Protein AF-A0A4P5WE82-F1 (afdb_monomer)

Mean predicted aligned error: 12.7 Å

Solvent-accessible surface area (backbone atoms only — not comparable to full-atom values): 8894 Å² total; per-residue (Å²): 99,70,19,28,35,34,32,37,33,29,82,85,40,81,52,42,32,32,62,48,63,39,80,58,62,63,69,61,56,39,58,70,56,56,80,60,97,56,99,48,63,59,43,78,80,45,74,45,83,38,59,49,21,71,59,24,45,54,44,18,51,50,53,41,46,75,69,68,30,59,74,54,98,55,32,29,59,44,55,70,67,60,53,51,53,30,42,53,52,19,45,53,52,49,53,51,56,70,69,43,70,96,60,58,52,50,77,56,97,62,32,42,32,31,72,88,78,68,49,73,44,69,80,60,60,92,91,55,54,73,57,98,93,42,74,76,56,83,84,82,86,68,56,74,80,55,52,75,68,58,132

Radius of gyration: 24.42 Å; Cα contacts (8 Å, |Δi|>4): 220; chains: 1; bounding box: 48×34×68 Å

Foldseek 3Di:
DKWKWFWKDWPVQQQKIFTDIDRDDPVVVQVVVQVDDDPTGIDTPDMDIAPCNPQLRVQLVVVQVVVVQDDDDRMGRHHPVSSVVSSVVSRVVVVVVVVPPPPCWDDDQQWTARVPPRDIDGNDDPPFDDDPHDGPDDDDDDDPVRVVVDD

Secondary structure (DSSP, 8-state):
--EEEEEEEETTEEEEEEEEEESS-HHHHHHHHTTSS-SS-EEEEEEEEES-HHHHHHHHHHHHHHTT-EEETTEEES-HHHHHHHHHHHHHHHHHHHHS-S-SEEEETTEEEETTT--EEESS-TT--EETTEE-SPPPP--HHHHTT--

Sequence (151 aa):
MRGWVYIITTKSMPNLVKVSFSTKNPKLRTAELNNAGNPYPYEVAYDVLVNEPRDVEQIAHGLLKNKGVHENKEWFNCSIDTAVDAIKKASACVENLSSRPASNFIVQDGVATHIETGLMWLRFSHGQPWENGNVIEDAKKFNWDEAMKVP

Structure (mmCIF, N/CA/C/O backbone):
data_AF-A0A4P5WE82-F1
#
_entry.id   AF-A0A4P5WE82-F1
#
loop_
_atom_site.group_PDB
_atom_site.id
_atom_site.type_symbol
_atom_site.label_atom_id
_atom_site.label_alt_id
_atom_site.label_comp_id
_atom_site.label_asym_id
_atom_site.label_entity_id
_atom_site.label_seq_id
_atom_site.pdbx_PDB_ins_code
_atom_site.Cartn_x
_atom_site.Cartn_y
_atom_site.Cartn_z
_atom_site.occupancy
_atom_site.B_iso_or_equiv
_atom_site.auth_seq_id
_atom_site.auth_comp_id
_atom_site.auth_asym_id
_atom_site.auth_atom_id
_atom_site.pdbx_PDB_model_num
ATOM 1 N N . MET A 1 1 ? 8.082 -11.218 -0.859 1.00 79.62 1 MET A N 1
ATOM 2 C CA . MET A 1 1 ? 8.104 -11.962 0.434 1.00 79.62 1 MET A CA 1
ATOM 3 C C . MET A 1 1 ? 6.760 -11.798 1.132 1.00 79.62 1 MET A C 1
ATOM 5 O O . MET A 1 1 ? 6.353 -10.665 1.334 1.00 79.62 1 MET A O 1
ATOM 9 N N . ARG A 1 2 ? 6.075 -12.878 1.550 1.00 87.88 2 ARG A N 1
ATOM 10 C CA . ARG A 1 2 ? 4.733 -12.754 2.159 1.00 87.88 2 ARG A CA 1
ATOM 11 C C . ARG A 1 2 ? 4.741 -12.011 3.494 1.00 87.88 2 ARG A C 1
ATOM 13 O O . ARG A 1 2 ? 5.572 -12.287 4.356 1.00 87.88 2 ARG A O 1
ATOM 20 N N . GLY A 1 3 ? 3.764 -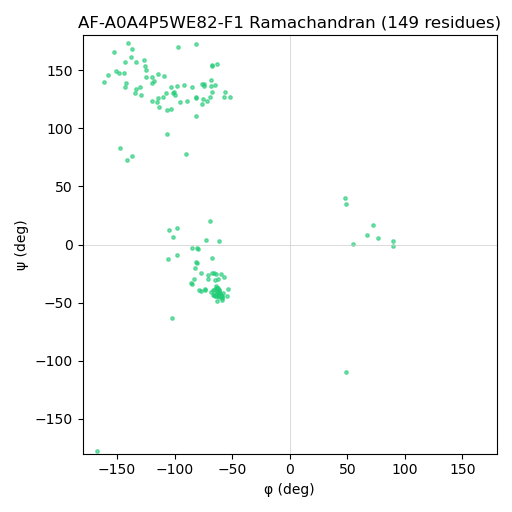11.132 3.679 1.00 93.94 3 GLY A N 1
ATOM 21 C CA . GLY A 1 3 ? 3.509 -10.461 4.947 1.00 93.94 3 GLY A CA 1
ATOM 22 C C . GLY A 1 3 ? 2.159 -9.758 4.963 1.00 93.94 3 GLY A C 1
ATOM 23 O O . GLY A 1 3 ? 1.377 -9.851 4.020 1.00 93.94 3 GLY A O 1
ATOM 24 N N . TRP A 1 4 ? 1.880 -9.080 6.064 1.00 95.62 4 TRP A N 1
ATOM 25 C CA . TRP A 1 4 ? 0.593 -8.473 6.353 1.00 95.62 4 TRP A CA 1
ATOM 26 C C . TRP A 1 4 ? 0.636 -6.974 6.121 1.00 95.62 4 TRP A C 1
ATOM 28 O O . TRP A 1 4 ? 1.561 -6.313 6.589 1.00 95.62 4 TRP A O 1
ATOM 38 N N . VAL A 1 5 ? -0.394 -6.440 5.478 1.00 96.00 5 VAL A N 1
ATOM 39 C CA . VAL A 1 5 ? -0.715 -5.010 5.500 1.00 96.00 5 VAL A CA 1
ATOM 40 C C . VAL A 1 5 ? -1.958 -4.847 6.358 1.00 96.00 5 VAL A C 1
ATOM 42 O O . VAL A 1 5 ? -2.925 -5.590 6.193 1.00 96.00 5 VAL A O 1
ATOM 45 N N . TYR A 1 6 ? -1.920 -3.923 7.310 1.00 95.88 6 TYR A N 1
ATOM 46 C CA . TYR A 1 6 ? -2.964 -3.792 8.315 1.00 95.88 6 TYR A CA 1
ATOM 47 C C . TYR A 1 6 ? -3.240 -2.338 8.682 1.00 95.88 6 TYR A C 1
ATOM 49 O O . TYR A 1 6 ? -2.405 -1.447 8.507 1.00 95.88 6 TYR A O 1
ATOM 57 N N . ILE A 1 7 ? -4.447 -2.125 9.197 1.00 95.94 7 ILE A N 1
ATOM 58 C CA . ILE A 1 7 ? -4.944 -0.848 9.685 1.00 95.94 7 ILE A CA 1
ATOM 59 C C . ILE A 1 7 ? -5.069 -0.936 11.198 1.00 95.94 7 ILE A C 1
ATOM 61 O O . ILE A 1 7 ? -5.739 -1.835 11.714 1.00 95.94 7 ILE A O 1
ATOM 65 N N . ILE A 1 8 ? -4.467 0.019 11.901 1.00 93.81 8 ILE A N 1
ATOM 66 C CA . ILE A 1 8 ? -4.700 0.215 13.332 1.00 93.81 8 ILE A CA 1
ATOM 67 C C . ILE A 1 8 ? -5.486 1.494 13.587 1.00 93.81 8 ILE A C 1
ATOM 69 O O . ILE A 1 8 ? -5.307 2.505 12.905 1.00 93.81 8 ILE A O 1
ATOM 73 N N . THR A 1 9 ? -6.337 1.438 14.602 1.00 92.62 9 THR A N 1
ATOM 74 C CA . THR A 1 9 ? -7.100 2.573 15.122 1.00 92.62 9 THR A CA 1
ATOM 75 C C . THR A 1 9 ? -7.078 2.549 16.649 1.00 92.62 9 THR A C 1
ATOM 77 O O . THR A 1 9 ? -6.635 1.578 17.264 1.00 92.62 9 THR A O 1
ATOM 80 N N . THR A 1 10 ? -7.508 3.633 17.281 1.00 90.25 10 THR A N 1
ATOM 81 C CA . THR A 1 10 ? -7.624 3.741 18.735 1.00 90.25 10 THR A CA 1
ATOM 82 C C . THR A 1 10 ? -8.842 4.577 19.092 1.00 90.25 10 THR A C 1
ATOM 84 O O . THR A 1 10 ? -9.174 5.538 18.398 1.00 90.25 10 THR A O 1
ATOM 87 N N . LYS A 1 11 ? -9.483 4.256 20.219 1.00 87.31 11 LYS A N 1
ATOM 88 C CA . LYS A 1 11 ? -10.647 5.003 20.720 1.00 87.31 11 LYS A CA 1
ATOM 89 C C . LYS A 1 11 ? -10.338 6.477 21.003 1.00 87.31 11 LYS A C 1
ATOM 91 O O . LYS A 1 11 ? -11.242 7.300 20.924 1.00 87.31 11 LYS A O 1
ATOM 96 N N . SER A 1 12 ? -9.077 6.820 21.278 1.00 84.75 12 SER A N 1
ATOM 97 C CA . SER A 1 12 ? -8.643 8.214 21.451 1.00 84.75 12 SER A CA 1
ATOM 98 C C . SER A 1 12 ? -8.742 9.049 20.169 1.00 84.75 12 SER A C 1
ATOM 100 O O . SER A 1 12 ? -8.790 10.271 20.250 1.00 84.75 12 SER A O 1
ATOM 102 N N . MET A 1 13 ? -8.705 8.415 18.989 1.00 86.25 13 MET A N 1
ATOM 103 C CA . MET A 1 13 ? -8.578 9.083 17.688 1.00 86.25 13 MET A CA 1
ATOM 104 C C . MET A 1 13 ? -9.458 8.383 16.631 1.00 86.25 13 MET A C 1
ATOM 106 O O . MET A 1 13 ? -8.944 7.691 15.753 1.00 86.25 13 MET A O 1
ATOM 110 N N . PRO A 1 14 ? -10.792 8.544 16.696 1.00 80.62 14 PRO A N 1
ATOM 111 C CA . PRO A 1 14 ? -11.741 7.732 15.924 1.00 80.62 14 PRO A CA 1
ATOM 112 C C . PRO A 1 14 ? -11.696 7.947 14.402 1.00 80.62 14 PRO A C 1
ATOM 114 O O . PRO A 1 14 ? -12.045 7.039 13.655 1.00 80.62 14 PRO A O 1
ATOM 117 N N . ASN A 1 15 ? -11.240 9.112 13.933 1.00 88.50 15 ASN A N 1
ATOM 118 C CA . ASN A 1 15 ? -11.120 9.423 12.500 1.00 88.50 15 ASN A CA 1
ATOM 119 C C . ASN A 1 15 ? -9.685 9.294 11.976 1.00 88.50 15 ASN A C 1
ATOM 121 O O . ASN A 1 15 ? -9.407 9.666 10.840 1.00 88.50 15 ASN A O 1
ATOM 125 N N . LEU A 1 16 ? -8.766 8.798 12.808 1.00 92.44 16 LEU A N 1
ATOM 126 C CA . LEU A 1 16 ? -7.363 8.671 12.458 1.00 92.44 16 LEU A CA 1
ATOM 127 C C . LEU A 1 16 ? -6.984 7.195 12.391 1.00 92.44 16 LEU A C 1
ATOM 129 O O . LEU A 1 16 ? -7.043 6.462 13.380 1.00 92.44 16 LEU A O 1
ATOM 133 N N . VAL A 1 17 ? -6.566 6.769 11.209 1.00 94.88 17 VAL A N 1
ATOM 134 C CA . VAL A 1 17 ? -6.134 5.399 10.950 1.00 94.88 17 VAL A CA 1
ATOM 135 C C . VAL A 1 17 ? -4.659 5.379 10.599 1.00 94.88 17 VAL A C 1
ATOM 137 O O . VAL A 1 17 ? -4.144 6.300 9.964 1.00 94.88 17 VAL A O 1
ATOM 140 N N . LYS A 1 18 ? -3.965 4.315 10.993 1.00 94.38 18 LYS A N 1
ATOM 141 C CA . LYS A 1 18 ? -2.589 4.074 10.567 1.00 94.38 18 LYS A CA 1
ATOM 142 C C . LYS A 1 18 ? -2.508 2.828 9.709 1.00 94.38 18 LYS A C 1
ATOM 144 O O . LYS A 1 18 ? -2.957 1.764 10.127 1.00 94.38 18 LYS A O 1
ATOM 149 N N . VAL A 1 19 ? -1.927 2.982 8.523 1.00 96.00 19 VAL A N 1
ATOM 150 C CA . VAL A 1 19 ? -1.700 1.898 7.561 1.00 96.00 19 VAL A CA 1
ATOM 151 C C . VAL A 1 19 ? -0.232 1.512 7.628 1.00 96.00 19 VAL A C 1
ATOM 153 O O . VAL A 1 19 ? 0.625 2.328 7.303 1.00 96.00 19 VAL A O 1
ATOM 156 N N . SER A 1 20 ? 0.054 0.278 8.028 1.00 94.25 20 SER A N 1
ATOM 157 C CA . SER A 1 20 ? 1.420 -0.237 8.152 1.00 94.25 20 SER A CA 1
ATOM 158 C C . SER A 1 20 ? 1.495 -1.683 7.680 1.00 94.25 20 SER A C 1
ATOM 160 O O . SER A 1 20 ? 0.477 -2.327 7.415 1.00 94.25 20 SER A O 1
ATOM 162 N N . PHE A 1 21 ? 2.713 -2.218 7.608 1.00 94.69 21 PHE A N 1
ATOM 163 C CA . PHE A 1 21 ? 2.938 -3.617 7.285 1.00 94.69 21 PHE A CA 1
ATOM 164 C C . PHE A 1 21 ? 3.810 -4.336 8.317 1.00 94.69 21 PHE A C 1
ATOM 166 O O . PHE A 1 21 ? 4.556 -3.729 9.088 1.00 94.69 21 PHE A O 1
ATOM 173 N N . SER A 1 22 ? 3.711 -5.664 8.352 1.00 93.00 22 SER A N 1
ATOM 174 C CA . SER A 1 22 ? 4.572 -6.515 9.169 1.00 93.00 22 SER A CA 1
ATOM 175 C C . SER A 1 22 ? 4.743 -7.891 8.542 1.00 93.00 22 SER A C 1
ATOM 177 O O . SER A 1 22 ? 3.845 -8.421 7.900 1.00 93.00 22 SER A O 1
ATOM 179 N N . THR A 1 23 ? 5.895 -8.512 8.768 1.00 91.88 23 THR A N 1
ATOM 180 C CA . THR A 1 23 ? 6.108 -9.936 8.470 1.00 91.88 23 THR A CA 1
ATOM 181 C C . THR A 1 23 ? 5.537 -10.848 9.559 1.00 91.88 23 THR A C 1
ATOM 183 O O . THR A 1 23 ? 5.356 -12.041 9.333 1.00 91.88 23 THR A O 1
ATOM 186 N N . LYS A 1 24 ? 5.233 -10.296 10.741 1.00 89.19 24 LYS A N 1
ATOM 187 C CA . LYS A 1 24 ? 4.609 -11.000 11.867 1.00 89.19 24 LYS A CA 1
ATOM 188 C C . LYS A 1 24 ? 3.098 -10.769 11.876 1.00 89.19 24 LYS A C 1
ATOM 190 O O . LYS A 1 24 ? 2.584 -9.908 11.168 1.00 89.19 24 LYS A O 1
ATOM 195 N N . ASN A 1 25 ? 2.390 -11.520 12.719 1.00 89.62 25 ASN A N 1
ATOM 196 C CA . ASN A 1 25 ? 0.954 -11.340 12.916 1.00 89.62 25 ASN A CA 1
ATOM 197 C C . ASN A 1 25 ? 0.638 -9.891 13.369 1.00 89.62 25 ASN A C 1
ATOM 199 O O . ASN A 1 25 ? 1.206 -9.447 14.377 1.00 89.62 25 ASN A O 1
ATOM 203 N N . PRO A 1 26 ? -0.279 -9.176 12.687 1.00 90.31 26 PRO A N 1
ATOM 204 C CA . PRO A 1 26 ? -0.660 -7.804 13.019 1.00 90.31 26 PRO A CA 1
ATOM 205 C C . PRO A 1 26 ? -1.099 -7.613 14.467 1.00 90.31 26 PRO A C 1
ATOM 207 O O . PRO A 1 26 ? -0.733 -6.621 15.085 1.00 90.31 26 PRO A O 1
ATOM 210 N N . LYS A 1 27 ? -1.826 -8.571 15.056 1.00 89.19 27 LYS A N 1
ATOM 211 C CA . LYS A 1 27 ? -2.312 -8.459 16.442 1.00 89.19 27 LYS A CA 1
ATOM 212 C C . LYS A 1 27 ? -1.166 -8.419 17.448 1.00 89.19 27 LYS A C 1
ATOM 214 O O . LYS A 1 27 ? -1.175 -7.593 18.356 1.00 89.19 27 LYS A O 1
ATOM 219 N N . LEU A 1 28 ? -0.159 -9.273 17.255 1.00 88.19 28 LEU A N 1
ATOM 220 C CA . LEU A 1 28 ? 1.041 -9.284 18.095 1.00 88.19 28 LEU A CA 1
ATOM 221 C C . LEU A 1 28 ? 1.840 -7.994 17.906 1.00 88.19 28 LEU A C 1
ATOM 223 O O . LEU A 1 28 ? 2.248 -7.373 18.883 1.00 88.19 28 LEU A O 1
ATOM 227 N N . ARG A 1 29 ? 1.998 -7.547 16.654 1.00 88.56 29 ARG A N 1
ATOM 228 C CA . ARG A 1 29 ? 2.721 -6.310 16.350 1.00 88.56 29 ARG A CA 1
ATOM 229 C C . ARG A 1 29 ? 2.038 -5.077 16.946 1.00 88.56 29 ARG A C 1
ATOM 231 O O . ARG A 1 29 ? 2.717 -4.204 17.469 1.00 88.56 29 ARG A O 1
ATOM 238 N N . THR A 1 30 ? 0.712 -5.015 16.906 1.00 87.31 30 THR A N 1
ATOM 239 C CA . THR A 1 30 ? -0.078 -3.947 17.532 1.00 87.31 30 THR A CA 1
ATOM 240 C C . THR A 1 30 ? 0.045 -3.977 19.055 1.00 87.31 30 THR A C 1
ATOM 242 O O . THR A 1 30 ? 0.199 -2.924 19.668 1.00 87.31 30 THR A O 1
ATOM 245 N N . ALA A 1 31 ? 0.072 -5.163 19.672 1.00 85.75 31 ALA A N 1
ATOM 246 C CA . ALA A 1 31 ? 0.297 -5.292 21.111 1.00 85.75 31 ALA A CA 1
ATOM 247 C C . ALA A 1 31 ? 1.686 -4.779 21.541 1.00 85.75 31 ALA A C 1
ATOM 249 O O . ALA A 1 31 ? 1.790 -4.109 22.564 1.00 85.75 31 ALA A O 1
ATOM 250 N N . GLU A 1 32 ? 2.735 -5.004 20.739 1.00 86.00 32 GLU A N 1
ATOM 251 C CA . GLU A 1 32 ? 4.075 -4.436 20.979 1.00 86.00 32 GLU A CA 1
ATOM 252 C C . GLU A 1 32 ? 4.079 -2.891 20.944 1.00 86.00 32 GLU A C 1
ATOM 254 O O . GLU A 1 32 ? 4.888 -2.254 21.619 1.00 86.00 32 GLU A O 1
ATOM 259 N N . LEU A 1 33 ? 3.176 -2.276 20.169 1.00 79.81 33 LEU A N 1
ATOM 260 C CA . LEU A 1 33 ? 3.060 -0.818 20.028 1.00 79.81 33 LEU A CA 1
ATOM 261 C C . LEU A 1 33 ? 2.275 -0.155 21.173 1.00 79.81 33 LEU A C 1
ATOM 263 O O . LEU A 1 33 ? 2.375 1.059 21.354 1.00 79.81 33 LEU A O 1
ATOM 267 N N . ASN A 1 34 ? 1.539 -0.933 21.972 1.00 74.50 34 ASN A N 1
ATOM 268 C CA . ASN A 1 34 ? 0.701 -0.431 23.069 1.00 74.50 34 ASN A CA 1
ATOM 269 C C . ASN A 1 34 ? 1.485 0.070 24.298 1.00 74.50 34 ASN A C 1
ATOM 271 O O . ASN A 1 34 ? 0.876 0.504 25.269 1.00 74.50 34 ASN A O 1
ATOM 275 N N . ASN A 1 35 ? 2.820 0.096 24.246 1.00 60.59 35 ASN A N 1
ATOM 276 C CA . ASN A 1 35 ? 3.670 0.713 25.274 1.00 60.59 35 ASN A CA 1
ATOM 277 C C . ASN A 1 35 ? 3.803 2.246 25.147 1.00 60.59 35 ASN A C 1
ATOM 279 O O . ASN A 1 35 ? 4.472 2.875 25.966 1.00 60.59 35 ASN A O 1
ATOM 283 N N . ALA A 1 36 ? 3.209 2.865 24.124 1.00 60.81 36 ALA A N 1
ATOM 284 C CA . ALA A 1 36 ? 3.422 4.271 23.796 1.00 60.81 36 ALA A CA 1
ATOM 285 C C . ALA A 1 36 ? 2.214 5.153 24.153 1.00 60.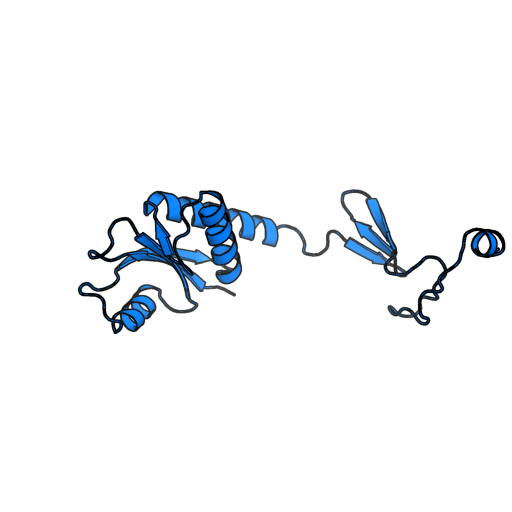81 36 ALA A C 1
ATOM 287 O O . ALA A 1 36 ? 1.306 5.291 23.341 1.00 60.81 36 ALA A O 1
ATOM 288 N N . GLY A 1 37 ? 2.237 5.776 25.339 1.00 64.62 37 GLY A N 1
ATOM 289 C CA . GLY A 1 37 ? 1.653 7.098 25.657 1.00 64.62 37 GLY A CA 1
ATOM 290 C C . GLY A 1 37 ? 0.169 7.395 25.371 1.00 64.62 37 GLY A C 1
ATOM 291 O O . GLY A 1 37 ? -0.267 8.513 25.629 1.00 64.62 37 GLY A O 1
ATOM 292 N N . ASN A 1 38 ? -0.607 6.453 24.839 1.00 74.38 38 ASN A N 1
ATOM 293 C CA . ASN A 1 38 ? -1.997 6.634 24.436 1.00 74.38 38 ASN A CA 1
ATOM 294 C C . ASN A 1 38 ? -2.941 6.053 25.511 1.00 74.38 38 ASN A C 1
ATOM 296 O O . ASN A 1 38 ? -2.730 4.911 25.920 1.00 74.38 38 ASN A O 1
ATOM 300 N N . PRO A 1 39 ? -3.983 6.785 25.960 1.00 81.00 39 PRO A N 1
ATOM 301 C CA . PRO A 1 39 ? -4.922 6.304 26.980 1.00 81.00 39 PRO A CA 1
ATOM 302 C C . PRO A 1 39 ? -5.635 4.988 26.643 1.00 81.00 39 PRO A C 1
ATOM 304 O O . PRO A 1 39 ? -6.026 4.254 27.549 1.00 81.00 39 PRO A O 1
ATOM 307 N N . TYR A 1 40 ? -5.819 4.696 25.353 1.00 84.56 40 TYR A N 1
ATOM 308 C CA . TYR A 1 40 ? -6.475 3.483 24.874 1.00 84.56 40 TYR A CA 1
ATOM 309 C C . TYR A 1 40 ? -5.531 2.656 23.995 1.00 84.56 40 TYR A C 1
ATOM 311 O O . TYR A 1 40 ? -4.766 3.229 23.211 1.00 84.56 40 TYR A O 1
ATOM 319 N N . PRO A 1 41 ? -5.607 1.314 24.063 1.00 87.31 41 PRO A N 1
ATOM 320 C CA . PRO A 1 41 ? -4.810 0.455 23.200 1.00 87.31 41 PRO A CA 1
ATOM 321 C C . PRO A 1 41 ? -5.183 0.656 21.727 1.00 87.31 41 PRO A C 1
ATOM 323 O O . PRO A 1 41 ? -6.295 1.070 21.383 1.00 87.31 41 PRO A O 1
ATOM 326 N N . TYR A 1 42 ? -4.234 0.355 20.850 1.00 90.69 42 TYR A N 1
ATOM 327 C CA . TYR A 1 42 ? -4.475 0.199 19.428 1.00 90.69 42 TYR A CA 1
ATOM 328 C C . TYR A 1 42 ? -5.187 -1.126 19.158 1.00 90.69 42 TYR A C 1
ATOM 330 O O . TYR A 1 42 ? -4.830 -2.171 19.710 1.00 90.69 42 TYR A O 1
ATOM 338 N N . GLU A 1 43 ? -6.163 -1.073 18.263 1.00 91.50 43 GLU A N 1
ATOM 339 C CA . GLU A 1 43 ? -6.924 -2.216 17.776 1.00 91.50 43 GLU A CA 1
ATOM 340 C C . GLU A 1 43 ? -6.686 -2.369 16.270 1.00 91.50 43 GLU A C 1
ATOM 342 O O . GLU A 1 43 ? -6.590 -1.382 15.536 1.00 91.50 43 GLU A O 1
ATOM 347 N N . VAL A 1 44 ? -6.560 -3.615 15.804 1.00 94.00 44 VAL A N 1
ATOM 348 C CA . VAL A 1 44 ? -6.446 -3.918 14.370 1.00 94.00 44 VAL A CA 1
ATOM 349 C C . VAL A 1 44 ? -7.851 -3.903 13.779 1.00 94.00 44 VAL A C 1
ATOM 351 O O . VAL A 1 44 ? -8.654 -4.780 14.088 1.00 94.00 44 VAL A O 1
ATOM 354 N N . ALA A 1 45 ? -8.138 -2.908 12.944 1.00 94.44 45 ALA A N 1
ATOM 355 C CA . ALA A 1 45 ? -9.434 -2.759 12.284 1.00 94.44 45 ALA A CA 1
ATOM 356 C C . ALA A 1 45 ? -9.546 -3.609 11.009 1.00 94.44 45 ALA A C 1
ATOM 358 O O . ALA A 1 45 ? -10.637 -4.024 10.629 1.00 94.44 45 ALA A O 1
ATOM 359 N N . TYR A 1 46 ? -8.418 -3.852 10.340 1.0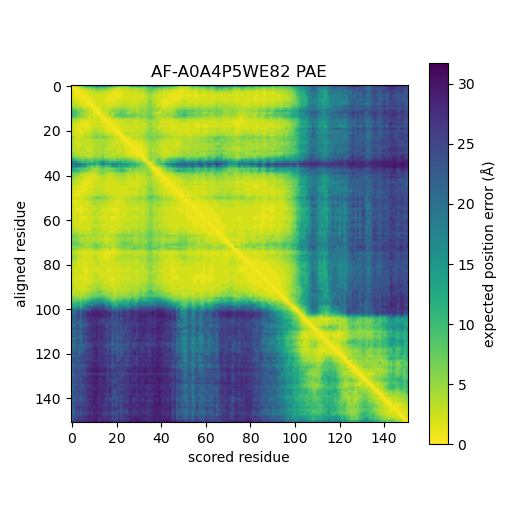0 95.50 46 TYR A N 1
ATOM 360 C CA . TYR A 1 46 ? -8.345 -4.625 9.105 1.00 95.50 46 TYR A CA 1
ATOM 361 C C . TYR A 1 46 ? -6.935 -5.172 8.909 1.00 95.50 46 TYR A C 1
ATOM 363 O O . TYR A 1 46 ? -5.961 -4.486 9.222 1.00 95.50 46 TYR A O 1
ATOM 371 N N . ASP A 1 47 ? -6.817 -6.362 8.336 1.00 95.38 47 ASP A N 1
ATOM 372 C CA . ASP A 1 47 ? -5.555 -6.955 7.925 1.00 95.38 47 ASP A CA 1
ATOM 373 C C . ASP A 1 47 ? -5.721 -7.850 6.693 1.00 95.38 47 ASP A C 1
ATOM 375 O O . ASP A 1 47 ? -6.754 -8.481 6.482 1.00 95.38 47 ASP A O 1
ATOM 379 N N . VAL A 1 48 ? -4.686 -7.890 5.854 1.00 95.25 48 VAL A N 1
ATOM 380 C CA . VAL A 1 48 ? -4.640 -8.732 4.656 1.00 95.25 48 VAL A CA 1
ATOM 381 C C . VAL A 1 48 ? -3.236 -9.289 4.443 1.00 95.25 48 VAL A C 1
ATOM 383 O O . VAL A 1 48 ? -2.241 -8.582 4.621 1.00 95.25 48 VAL A O 1
ATOM 386 N N . LEU A 1 49 ? -3.156 -10.565 4.060 1.00 94.81 49 LEU A N 1
ATOM 387 C CA . LEU A 1 49 ? -1.911 -11.250 3.717 1.00 94.81 49 LEU A CA 1
ATOM 388 C C . LEU A 1 49 ? -1.609 -11.069 2.223 1.00 94.81 49 LEU A C 1
ATOM 390 O O . LEU A 1 49 ? -2.417 -11.452 1.383 1.00 94.81 49 LEU A O 1
ATOM 394 N N . VAL A 1 50 ? -0.436 -10.525 1.895 1.00 92.69 50 VAL A N 1
ATOM 395 C CA . VAL A 1 50 ? -0.015 -10.200 0.520 1.00 92.69 50 VAL A CA 1
ATOM 396 C C . VAL A 1 50 ? 1.415 -10.673 0.242 1.00 92.69 50 VAL A C 1
ATOM 398 O O . VAL A 1 50 ? 2.210 -10.862 1.165 1.00 92.69 50 VAL A O 1
ATOM 401 N N . ASN A 1 51 ? 1.758 -10.881 -1.035 1.00 86.69 51 ASN A N 1
ATOM 402 C CA . ASN A 1 51 ? 3.075 -11.392 -1.441 1.00 86.69 51 ASN A CA 1
ATOM 403 C C . ASN A 1 51 ? 4.197 -10.339 -1.401 1.00 86.69 51 ASN A C 1
ATOM 405 O O . ASN A 1 51 ? 5.341 -10.743 -1.228 1.00 86.69 51 ASN A O 1
ATOM 409 N N . GLU A 1 52 ? 3.886 -9.040 -1.501 1.00 89.50 52 GLU A N 1
ATOM 410 C CA . GLU A 1 52 ? 4.849 -7.925 -1.398 1.00 89.50 52 GLU A CA 1
ATOM 411 C C . GLU A 1 52 ? 4.277 -6.783 -0.530 1.00 89.50 52 GLU A C 1
ATOM 413 O O . GLU A 1 52 ? 3.811 -5.759 -1.034 1.00 89.50 52 GLU A O 1
ATOM 418 N N . PRO A 1 53 ? 4.260 -6.945 0.806 1.00 92.88 53 PRO A N 1
ATOM 419 C CA . PRO A 1 53 ? 3.554 -6.041 1.716 1.00 92.88 53 PRO A CA 1
ATOM 420 C C . PRO A 1 53 ? 4.121 -4.622 1.727 1.00 92.88 53 PRO A C 1
ATOM 422 O O . PRO A 1 53 ? 3.372 -3.668 1.914 1.00 92.88 53 PRO A O 1
ATOM 425 N N . ARG A 1 54 ? 5.428 -4.478 1.488 1.00 92.44 54 ARG A N 1
ATOM 426 C CA . ARG A 1 54 ? 6.100 -3.179 1.421 1.00 92.44 54 ARG A CA 1
ATOM 427 C C . ARG A 1 54 ? 5.638 -2.351 0.218 1.00 92.44 54 ARG A C 1
ATOM 429 O O . ARG A 1 54 ? 5.495 -1.138 0.336 1.00 92.44 54 ARG A O 1
ATOM 436 N N . ASP A 1 55 ? 5.420 -2.991 -0.925 1.00 92.25 55 ASP A N 1
ATOM 437 C CA . ASP A 1 55 ? 4.994 -2.297 -2.143 1.00 92.25 55 ASP A CA 1
ATOM 438 C C . ASP A 1 55 ? 3.506 -1.956 -2.072 1.00 92.25 55 ASP A C 1
ATOM 440 O O . ASP A 1 55 ? 3.100 -0.842 -2.407 1.00 92.25 55 ASP A O 1
ATOM 444 N N . VAL A 1 56 ? 2.697 -2.882 -1.543 1.00 94.69 56 VAL A N 1
ATOM 445 C CA . VAL A 1 56 ? 1.272 -2.640 -1.279 1.00 94.69 56 VAL A CA 1
ATOM 446 C C . VAL A 1 56 ? 1.089 -1.466 -0.312 1.00 94.69 56 VAL A C 1
ATOM 448 O O . VAL A 1 56 ? 0.253 -0.599 -0.560 1.00 94.69 56 VAL A O 1
ATOM 451 N N . GLU A 1 57 ? 1.877 -1.399 0.763 1.00 95.44 57 GLU A N 1
ATOM 452 C CA . GLU A 1 57 ? 1.824 -0.303 1.734 1.00 95.44 57 GLU A CA 1
ATOM 453 C C . GLU A 1 57 ? 2.189 1.050 1.107 1.00 95.44 57 GLU A C 1
ATOM 455 O O . GLU A 1 57 ? 1.410 2.000 1.223 1.00 95.44 57 GLU A O 1
ATOM 460 N N . GLN A 1 58 ? 3.290 1.125 0.355 1.00 94.38 58 GLN A N 1
ATOM 461 C CA . GLN A 1 58 ? 3.711 2.365 -0.302 1.00 94.38 58 GLN A CA 1
ATOM 462 C C . GLN A 1 58 ? 2.680 2.873 -1.315 1.00 94.38 58 GLN A C 1
ATOM 464 O O . GLN A 1 58 ? 2.383 4.071 -1.357 1.00 94.38 58 GLN A O 1
ATOM 469 N N . ILE A 1 59 ? 2.097 1.976 -2.116 1.00 94.38 59 ILE A N 1
ATOM 470 C CA . ILE A 1 59 ? 1.050 2.345 -3.074 1.00 94.38 59 ILE A CA 1
ATOM 471 C C . ILE A 1 59 ? -0.205 2.807 -2.328 1.00 94.38 59 ILE A C 1
ATOM 473 O O . ILE A 1 59 ? -0.779 3.835 -2.688 1.00 94.38 59 ILE A O 1
ATOM 477 N N . ALA A 1 60 ? -0.616 2.107 -1.266 1.00 96.12 60 ALA A N 1
ATOM 478 C CA . ALA A 1 60 ? -1.758 2.512 -0.451 1.00 96.12 60 ALA A CA 1
ATOM 479 C C . ALA A 1 60 ? -1.542 3.899 0.180 1.00 96.12 60 ALA A C 1
ATOM 481 O O . ALA A 1 60 ? -2.439 4.742 0.127 1.00 96.12 60 ALA A O 1
ATOM 482 N N . HIS A 1 61 ? -0.345 4.184 0.703 1.00 95.75 61 HIS A N 1
ATOM 483 C CA . HIS A 1 61 ? 0.018 5.513 1.203 1.00 95.75 61 HIS A CA 1
ATOM 484 C C . HIS A 1 61 ? -0.051 6.571 0.107 1.00 95.75 61 HIS A C 1
ATOM 486 O O . HIS A 1 61 ? -0.575 7.653 0.352 1.00 95.75 61 HIS A O 1
ATOM 492 N N . GLY A 1 62 ? 0.449 6.274 -1.095 1.00 94.69 62 GLY A N 1
ATOM 493 C CA . GLY A 1 62 ? 0.347 7.165 -2.251 1.00 94.69 62 GLY A CA 1
ATOM 494 C C . GLY A 1 62 ? -1.107 7.479 -2.608 1.00 94.69 62 GLY A C 1
ATOM 495 O O . GLY A 1 62 ? -1.469 8.642 -2.759 1.00 94.69 62 GLY A O 1
ATOM 496 N N . LEU A 1 63 ? -1.973 6.462 -2.653 1.00 95.00 63 LEU A N 1
ATOM 497 C CA . LEU A 1 63 ? -3.406 6.628 -2.915 1.00 95.00 63 LEU A CA 1
ATOM 498 C C . LEU A 1 63 ? -4.096 7.497 -1.854 1.00 95.00 63 LEU A C 1
ATOM 500 O O . LEU A 1 63 ? -4.935 8.329 -2.196 1.00 95.00 63 LEU A O 1
ATOM 504 N N . LEU A 1 64 ? -3.748 7.326 -0.577 1.00 94.50 64 LEU A N 1
ATOM 505 C CA . LEU A 1 64 ? -4.309 8.120 0.519 1.00 94.50 64 LEU A CA 1
ATOM 506 C C . LEU A 1 64 ? -3.754 9.553 0.543 1.00 94.50 64 LEU A C 1
ATOM 508 O O . LEU A 1 64 ? -4.512 10.498 0.752 1.00 94.50 64 LEU A O 1
ATOM 512 N N . LYS A 1 65 ? -2.466 9.746 0.242 1.00 94.56 65 LYS A N 1
ATOM 513 C CA . LYS A 1 65 ? -1.862 11.077 0.057 1.00 94.56 65 LYS A CA 1
ATOM 514 C C . LYS A 1 65 ? -2.519 11.836 -1.092 1.00 94.56 65 LYS A C 1
ATOM 516 O O . LYS A 1 65 ? -2.865 12.999 -0.924 1.00 94.56 65 LYS A O 1
ATOM 521 N N . ASN A 1 66 ? -2.782 11.163 -2.211 1.00 93.75 66 ASN A N 1
ATOM 522 C CA . ASN A 1 66 ? -3.468 11.755 -3.363 1.00 93.75 66 ASN A CA 1
ATOM 523 C C . ASN A 1 66 ? -4.915 12.163 -3.048 1.00 93.75 66 ASN A C 1
ATOM 525 O O . ASN A 1 66 ? -5.446 13.073 -3.676 1.00 93.75 66 ASN A O 1
ATOM 529 N N . LYS A 1 67 ? -5.550 11.517 -2.064 1.00 93.00 67 LYS A N 1
ATOM 530 C CA . LYS A 1 67 ? -6.863 11.918 -1.538 1.00 93.00 67 LYS A CA 1
ATOM 531 C C . LYS A 1 67 ? -6.797 13.091 -0.549 1.00 93.00 67 LYS A C 1
ATOM 533 O O . LYS A 1 67 ? -7.844 13.531 -0.092 1.00 93.00 67 LYS A O 1
ATOM 538 N N . GLY A 1 68 ? -5.605 13.574 -0.195 1.00 92.12 68 GLY A N 1
ATOM 539 C CA . GLY A 1 68 ? -5.424 14.688 0.738 1.00 92.12 68 GLY A CA 1
ATOM 540 C C . GLY A 1 68 ? -5.721 14.347 2.201 1.00 92.12 68 GLY A C 1
ATOM 541 O O . GLY A 1 68 ? -5.904 15.254 2.999 1.00 92.12 68 GLY A O 1
ATOM 542 N N . VAL A 1 69 ? -5.770 13.060 2.564 1.00 93.94 69 VAL A N 1
ATOM 543 C CA . VAL A 1 69 ? -6.075 12.606 3.938 1.00 93.94 69 VAL A CA 1
ATOM 544 C C . VAL A 1 69 ? -4.819 12.273 4.746 1.00 93.94 69 VAL A C 1
ATOM 546 O O . VAL A 1 69 ? -4.896 11.579 5.753 1.00 93.94 69 VAL A O 1
ATOM 549 N N . HIS A 1 70 ? -3.638 12.680 4.282 1.00 93.94 70 HIS A N 1
ATOM 550 C CA . HIS A 1 70 ? -2.376 12.421 4.975 1.00 93.94 70 HIS A CA 1
ATOM 551 C C . HIS A 1 70 ? -2.160 13.443 6.088 1.00 93.94 70 HIS A C 1
ATOM 553 O O . HIS A 1 70 ? -2.183 14.640 5.831 1.00 93.94 70 HIS A O 1
ATOM 559 N N . GLU A 1 71 ? -1.925 12.957 7.305 1.00 89.19 71 GLU A N 1
ATOM 560 C CA . GLU A 1 71 ? -1.662 13.814 8.465 1.00 89.19 71 GLU A CA 1
ATOM 561 C C . GLU A 1 71 ? -0.167 13.837 8.780 1.00 89.19 71 GLU A C 1
ATOM 563 O O . GLU A 1 71 ? 0.497 14.869 8.700 1.00 89.19 71 GLU A O 1
ATOM 568 N N . ASN A 1 72 ? 0.397 12.679 9.140 1.00 86.50 72 ASN A N 1
ATOM 569 C CA . ASN A 1 72 ? 1.809 12.573 9.489 1.00 86.50 72 ASN A CA 1
ATOM 570 C C . ASN A 1 72 ? 2.307 11.128 9.416 1.00 86.50 72 ASN A C 1
ATOM 572 O O . ASN A 1 72 ? 1.643 10.212 9.896 1.00 86.50 72 ASN A O 1
ATOM 576 N N . LYS A 1 73 ? 3.524 10.915 8.903 1.00 87.94 73 LYS A N 1
ATOM 577 C CA . LYS A 1 73 ? 4.135 9.583 8.732 1.00 87.94 73 LYS A CA 1
ATOM 578 C C . LYS A 1 73 ? 3.165 8.612 8.039 1.00 87.94 73 LYS A C 1
ATOM 580 O O . LYS A 1 73 ? 2.878 8.796 6.860 1.00 87.94 73 LYS A O 1
ATOM 585 N N . GLU A 1 74 ? 2.663 7.630 8.781 1.00 90.00 74 GLU A N 1
ATOM 586 C CA . GLU A 1 74 ? 1.764 6.556 8.342 1.00 90.00 74 GLU A CA 1
ATOM 587 C C . GLU A 1 74 ? 0.311 6.773 8.815 1.00 90.00 74 GLU A C 1
ATOM 589 O O . GLU A 1 74 ? -0.489 5.840 8.785 1.00 90.00 74 GLU A O 1
ATOM 594 N N . TRP A 1 75 ? -0.019 7.968 9.316 1.00 92.88 75 TRP A N 1
ATOM 595 C CA . TRP A 1 75 ? -1.346 8.328 9.817 1.00 92.88 75 TRP A CA 1
ATOM 596 C C . TRP A 1 75 ? -2.164 9.075 8.768 1.00 92.88 75 TRP A C 1
ATOM 598 O O . TRP A 1 75 ? -1.670 10.003 8.117 1.00 92.88 75 TRP A O 1
ATOM 608 N N . PHE A 1 76 ? -3.432 8.687 8.659 1.00 95.00 76 PHE A N 1
ATOM 609 C CA . PHE A 1 76 ? -4.381 9.211 7.692 1.00 95.00 76 PHE A CA 1
ATOM 610 C C . PHE A 1 76 ? -5.715 9.542 8.364 1.00 95.00 76 PHE A C 1
ATOM 612 O O . PHE A 1 76 ? -6.243 8.744 9.137 1.00 95.00 76 PHE A O 1
ATOM 619 N N . ASN A 1 77 ? -6.259 10.716 8.061 1.00 95.38 77 ASN A N 1
ATOM 620 C CA . ASN A 1 77 ? -7.537 11.202 8.568 1.00 95.38 77 ASN A CA 1
ATOM 621 C C . ASN A 1 77 ? -8.669 10.769 7.630 1.00 95.38 77 ASN A C 1
ATOM 623 O O . ASN A 1 77 ? -9.109 11.516 6.754 1.00 95.38 77 ASN A O 1
ATOM 627 N N . CYS A 1 78 ? -9.062 9.502 7.730 1.00 93.38 78 CYS A N 1
ATOM 628 C CA . CYS A 1 78 ? -10.099 8.912 6.892 1.00 93.38 78 CYS A CA 1
ATOM 629 C C . CYS A 1 78 ? -10.811 7.748 7.591 1.00 93.38 78 CYS A C 1
ATOM 631 O O . CYS A 1 78 ? -10.344 7.216 8.598 1.00 93.38 78 CYS A O 1
ATOM 633 N N . SER A 1 79 ? -11.955 7.336 7.034 1.00 94.50 79 SER A N 1
ATOM 634 C CA . SER A 1 79 ? -12.671 6.152 7.510 1.00 94.50 79 SER A CA 1
ATOM 635 C C . SER A 1 79 ? -11.888 4.867 7.229 1.00 94.50 79 SER A C 1
ATOM 637 O O . SER A 1 79 ? -11.125 4.780 6.261 1.00 94.50 79 SER A O 1
ATOM 639 N N . ILE A 1 80 ? -12.143 3.835 8.038 1.00 94.25 80 ILE A N 1
ATOM 640 C CA . ILE A 1 80 ? -11.563 2.498 7.847 1.00 94.25 80 ILE A CA 1
ATOM 641 C C . ILE A 1 80 ? -11.855 1.997 6.428 1.00 94.25 80 ILE A C 1
ATOM 643 O O . ILE A 1 80 ? -10.934 1.557 5.749 1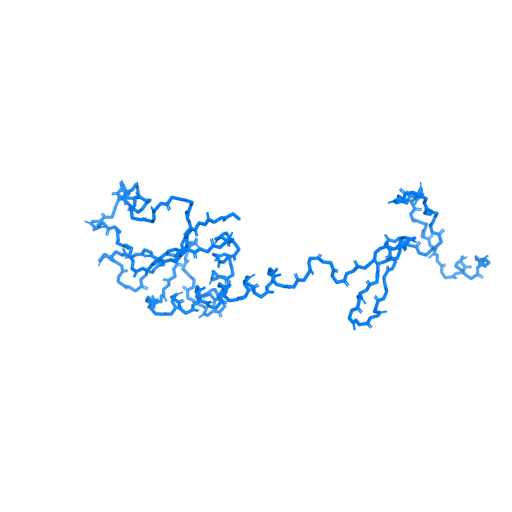.00 94.25 80 ILE A O 1
ATOM 647 N N . ASP A 1 81 ? -13.085 2.161 5.935 1.00 95.19 81 ASP A N 1
ATOM 648 C CA . ASP A 1 81 ? -13.474 1.748 4.579 1.00 95.19 81 ASP A CA 1
ATOM 649 C C . ASP A 1 81 ? -12.621 2.417 3.495 1.00 95.19 81 ASP A C 1
ATOM 651 O O . ASP A 1 81 ? -12.153 1.764 2.563 1.00 95.19 81 ASP A O 1
ATOM 655 N N . THR A 1 82 ? -12.328 3.713 3.652 1.00 94.94 82 THR A N 1
ATOM 656 C CA . THR A 1 82 ? -11.489 4.464 2.705 1.00 94.94 82 THR A CA 1
ATOM 657 C C . THR A 1 82 ? -10.072 3.898 2.638 1.00 94.94 82 THR A C 1
ATOM 659 O O . THR A 1 82 ? -9.479 3.827 1.554 1.00 94.94 82 THR A O 1
ATOM 662 N N . ALA A 1 83 ? -9.521 3.513 3.788 1.00 95.38 83 ALA A N 1
ATOM 663 C CA . ALA A 1 83 ? -8.204 2.902 3.884 1.00 95.38 83 ALA A CA 1
ATOM 664 C C . ALA A 1 83 ? -8.206 1.450 3.376 1.00 95.38 83 ALA A C 1
ATOM 666 O O . ALA A 1 83 ? -7.292 1.067 2.645 1.00 95.38 83 ALA A O 1
ATOM 667 N N . VAL A 1 84 ? -9.251 0.670 3.664 1.00 96.44 84 VAL A N 1
ATOM 668 C CA . VAL A 1 84 ? -9.439 -0.687 3.124 1.00 96.44 84 VAL A CA 1
ATOM 669 C C . VAL A 1 84 ? -9.486 -0.658 1.599 1.00 96.44 84 VAL A C 1
ATOM 671 O O . VAL A 1 84 ? -8.797 -1.444 0.949 1.00 96.44 84 VAL A O 1
ATOM 674 N N . ASP A 1 85 ? -10.233 0.276 1.013 1.00 96.62 85 ASP A N 1
ATOM 675 C CA . ASP A 1 85 ? -10.305 0.446 -0.437 1.00 96.62 85 ASP A CA 1
ATOM 676 C C . ASP A 1 85 ? -8.947 0.792 -1.050 1.00 96.62 85 ASP A C 1
ATOM 678 O O . ASP A 1 85 ? -8.603 0.290 -2.123 1.00 96.62 85 ASP A O 1
ATOM 682 N N . ALA A 1 86 ? -8.156 1.634 -0.380 1.00 96.19 86 ALA A N 1
ATOM 683 C CA . ALA A 1 86 ? -6.806 1.958 -0.829 1.00 96.19 86 ALA A CA 1
ATOM 684 C C . ALA A 1 86 ? -5.892 0.722 -0.804 1.00 96.19 86 ALA A C 1
ATOM 686 O O . ALA A 1 86 ?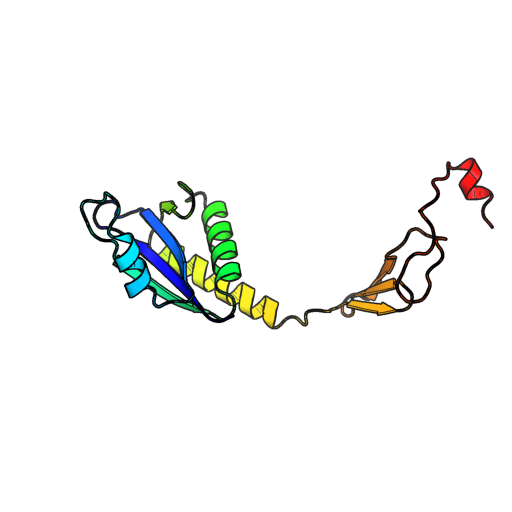 -5.190 0.473 -1.783 1.00 96.19 86 ALA A O 1
ATOM 687 N N . ILE A 1 87 ? -5.947 -0.085 0.261 1.00 96.00 87 ILE A N 1
ATOM 688 C CA . ILE A 1 87 ? -5.158 -1.321 0.384 1.00 96.00 87 ILE A CA 1
ATOM 689 C C . ILE A 1 87 ? -5.582 -2.349 -0.669 1.00 96.00 87 ILE A C 1
ATOM 691 O O . ILE A 1 87 ? -4.726 -2.943 -1.319 1.00 96.00 87 ILE A O 1
ATOM 695 N N . LYS A 1 88 ? -6.887 -2.543 -0.892 1.00 95.81 88 LYS A N 1
ATOM 696 C CA . LYS A 1 88 ? -7.395 -3.469 -1.918 1.00 95.81 88 LYS A CA 1
ATOM 697 C C . LYS A 1 88 ? -6.943 -3.065 -3.319 1.00 95.81 88 LYS A C 1
ATOM 699 O O . LYS A 1 88 ? -6.456 -3.907 -4.070 1.00 95.81 88 LYS A O 1
ATOM 704 N N . LYS A 1 89 ? -7.046 -1.774 -3.655 1.00 95.25 89 LYS A N 1
ATOM 705 C CA . LYS A 1 89 ? -6.542 -1.237 -4.929 1.00 95.25 89 LYS A CA 1
ATOM 706 C C . LYS A 1 89 ? -5.036 -1.433 -5.061 1.00 95.25 89 LYS A C 1
ATOM 708 O O . LYS A 1 89 ? -4.577 -1.868 -6.110 1.00 95.25 89 LYS A O 1
ATOM 713 N N . ALA A 1 90 ? -4.279 -1.167 -3.999 1.00 94.25 90 ALA A N 1
ATOM 714 C CA . ALA A 1 90 ? -2.838 -1.377 -3.987 1.00 94.25 90 ALA A CA 1
ATOM 715 C C . ALA A 1 90 ? -2.464 -2.856 -4.185 1.00 94.25 90 ALA A C 1
ATOM 717 O O . ALA A 1 90 ? -1.600 -3.150 -5.006 1.00 94.25 90 ALA A O 1
ATOM 718 N N . SER A 1 91 ? -3.153 -3.782 -3.510 1.00 92.81 91 SER A N 1
ATOM 719 C CA . SER A 1 91 ? -2.945 -5.228 -3.673 1.00 92.81 91 SER A CA 1
ATOM 720 C C . SER A 1 9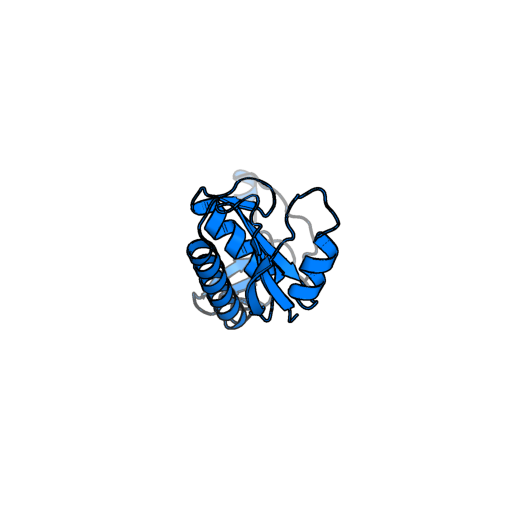1 ? -3.182 -5.663 -5.115 1.00 92.81 91 SER A C 1
ATOM 722 O O . SER A 1 91 ? -2.322 -6.309 -5.706 1.00 92.81 91 SER A O 1
ATOM 724 N N . ALA A 1 92 ? -4.294 -5.231 -5.715 1.00 90.50 92 ALA A N 1
ATOM 725 C CA . ALA A 1 92 ? -4.584 -5.516 -7.115 1.00 90.50 92 ALA A CA 1
ATOM 726 C C . ALA A 1 92 ? -3.504 -4.939 -8.046 1.00 90.50 92 ALA A C 1
ATOM 728 O O . ALA A 1 92 ? -3.060 -5.617 -8.969 1.00 90.50 92 ALA A O 1
ATOM 729 N N . CYS A 1 93 ? -3.035 -3.709 -7.814 1.00 86.31 93 CYS A N 1
ATOM 730 C CA . CYS A 1 93 ? -1.955 -3.120 -8.611 1.00 86.31 93 CYS A CA 1
ATOM 731 C C . CYS A 1 93 ? -0.661 -3.943 -8.536 1.00 86.31 93 CYS A C 1
ATOM 733 O O . CYS A 1 93 ? -0.034 -4.176 -9.567 1.00 86.31 93 CYS A O 1
ATOM 735 N N . VAL A 1 94 ? -0.272 -4.401 -7.344 1.00 85.56 94 VAL A N 1
ATOM 736 C CA . VAL A 1 94 ? 0.945 -5.205 -7.147 1.00 85.56 94 VAL A CA 1
ATOM 737 C C . VAL A 1 94 ? 0.815 -6.589 -7.775 1.00 85.56 94 VAL A C 1
ATOM 739 O O . VAL A 1 94 ? 1.750 -7.051 -8.422 1.00 85.56 94 VAL A O 1
ATOM 742 N N . GLU A 1 95 ? -0.341 -7.238 -7.652 1.00 82.44 95 GLU A N 1
ATOM 743 C CA . GLU A 1 95 ? -0.598 -8.517 -8.325 1.00 82.44 95 GLU A CA 1
ATOM 744 C C . GLU A 1 95 ? -0.510 -8.376 -9.847 1.00 82.44 95 GLU A C 1
ATOM 746 O O . GLU A 1 95 ? 0.157 -9.173 -10.507 1.00 82.44 95 GLU A O 1
ATOM 751 N N . ASN A 1 96 ? -1.083 -7.303 -10.399 1.00 76.00 96 ASN A N 1
ATOM 752 C CA . ASN A 1 96 ? -0.951 -6.995 -11.819 1.00 76.00 96 ASN A CA 1
ATOM 753 C C . ASN A 1 96 ? 0.513 -6.735 -12.207 1.00 76.00 96 ASN A C 1
ATOM 755 O O . ASN A 1 96 ? 0.968 -7.254 -13.221 1.00 76.00 96 ASN A O 1
ATOM 759 N N . LEU A 1 97 ? 1.285 -6.001 -11.400 1.00 67.94 97 LEU A N 1
ATOM 760 C CA . LEU A 1 97 ? 2.717 -5.772 -11.641 1.00 67.94 97 LEU A CA 1
ATOM 761 C C . LEU A 1 97 ? 3.545 -7.061 -11.579 1.00 67.94 97 LEU A C 1
ATOM 763 O O . LEU A 1 97 ? 4.442 -7.231 -12.393 1.00 67.94 97 LEU A O 1
ATOM 767 N N . SER A 1 98 ? 3.219 -7.981 -10.670 1.00 60.94 98 SER A N 1
ATOM 768 C CA . SER A 1 98 ? 3.867 -9.294 -10.579 1.00 60.94 98 SER A CA 1
ATOM 769 C C . SER A 1 98 ? 3.490 -10.225 -11.735 1.00 60.94 98 SER A C 1
ATOM 771 O O . SER A 1 98 ? 4.251 -11.140 -12.040 1.00 60.94 98 SER A O 1
ATOM 773 N N . SER A 1 99 ? 2.315 -10.034 -12.343 1.00 5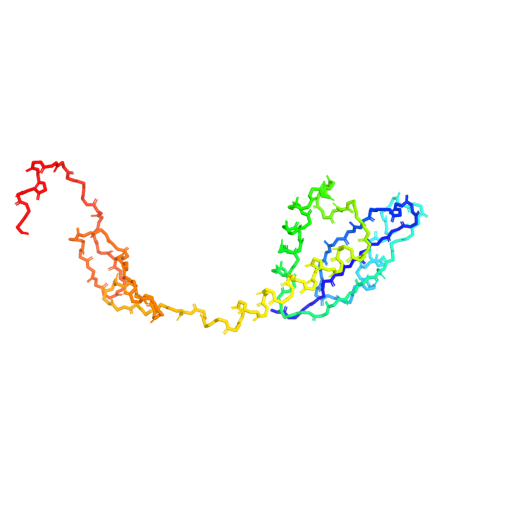9.34 99 SER A N 1
ATOM 774 C CA . SER A 1 99 ? 1.877 -10.784 -13.527 1.00 59.34 99 SER A CA 1
ATOM 775 C C . SER A 1 99 ? 2.449 -10.231 -14.834 1.00 59.34 99 SER A C 1
ATOM 777 O O . SER A 1 99 ? 2.513 -10.949 -15.831 1.00 59.34 99 SER A O 1
ATOM 779 N N . ARG A 1 100 ? 2.898 -8.968 -14.837 1.00 54.25 100 ARG A N 1
ATOM 780 C CA . ARG A 1 100 ? 3.660 -8.411 -15.954 1.00 54.25 100 ARG A CA 1
ATOM 781 C C . ARG A 1 100 ? 5.042 -9.059 -15.922 1.00 54.25 100 ARG A C 1
ATOM 783 O O . ARG A 1 100 ? 5.711 -8.980 -14.891 1.00 54.25 100 ARG A O 1
ATOM 790 N N . PRO A 1 101 ? 5.490 -9.717 -17.001 1.00 52.69 101 PRO A N 1
ATOM 791 C CA . PRO A 1 101 ? 6.833 -10.269 -17.022 1.00 52.69 101 PRO A CA 1
ATOM 792 C C . PRO A 1 101 ? 7.829 -9.135 -16.750 1.00 52.69 101 PRO A C 1
ATOM 794 O O . PRO A 1 101 ? 7.762 -8.071 -17.365 1.00 52.69 101 PRO A O 1
ATOM 797 N N . ALA A 1 102 ? 8.756 -9.365 -15.816 1.00 56.03 102 ALA A N 1
ATOM 798 C CA . ALA A 1 102 ? 9.763 -8.394 -15.370 1.00 56.03 102 ALA A CA 1
ATOM 799 C C . ALA A 1 102 ? 10.729 -7.928 -16.482 1.00 56.03 102 ALA A C 1
ATOM 801 O O . ALA A 1 102 ? 11.636 -7.136 -16.242 1.00 56.03 102 ALA A O 1
ATOM 802 N N . SER A 1 103 ? 10.534 -8.387 -17.713 1.00 55.31 103 SER A N 1
ATOM 803 C CA . SER A 1 103 ? 11.279 -7.957 -18.877 1.00 55.31 103 SER A CA 1
ATOM 804 C C . SER A 1 103 ? 10.375 -8.010 -20.104 1.00 55.31 103 SER A C 1
ATOM 806 O O . SER A 1 103 ? 10.473 -8.921 -20.921 1.00 55.31 103 SER A O 1
ATOM 808 N N . ASN A 1 104 ? 9.569 -6.970 -20.314 1.00 68.88 104 ASN A N 1
ATOM 809 C CA . ASN A 1 104 ? 9.114 -6.633 -21.665 1.00 68.88 104 ASN A CA 1
ATOM 810 C C . ASN A 1 104 ? 10.272 -6.094 -22.520 1.00 68.88 104 ASN A C 1
ATOM 812 O O . ASN A 1 104 ? 10.025 -5.394 -23.489 1.00 68.88 104 ASN A O 1
ATOM 816 N N . PHE A 1 105 ? 11.530 -6.366 -22.162 1.00 69.56 105 PHE A N 1
ATOM 817 C CA . PHE A 1 105 ? 12.707 -5.862 -22.841 1.00 69.56 105 PHE A CA 1
ATOM 818 C C . PHE A 1 105 ? 13.659 -7.007 -23.170 1.00 69.56 105 PHE A C 1
ATOM 820 O O . PHE A 1 105 ? 14.028 -7.779 -22.287 1.00 69.56 105 PHE A O 1
ATOM 827 N N . ILE A 1 106 ? 14.081 -7.081 -24.428 1.00 74.62 106 ILE A N 1
ATOM 828 C CA . ILE A 1 106 ? 15.189 -7.929 -24.874 1.00 74.62 106 ILE A CA 1
ATOM 829 C C . ILE A 1 106 ? 16.409 -7.027 -25.031 1.00 74.62 106 ILE A C 1
ATOM 831 O O . ILE A 1 106 ? 16.316 -5.966 -25.649 1.00 74.62 106 ILE A O 1
ATOM 835 N N . VAL A 1 107 ? 17.543 -7.435 -24.458 1.00 69.81 107 VAL A N 1
ATOM 836 C CA . VAL A 1 107 ? 18.821 -6.737 -24.625 1.00 69.81 107 VAL A CA 1
ATOM 837 C C . VAL A 1 107 ? 19.706 -7.564 -25.545 1.00 69.81 107 VAL A C 1
ATOM 839 O O . VAL A 1 107 ? 20.084 -8.679 -25.193 1.00 69.81 107 VAL A O 1
ATOM 842 N N . GLN A 1 108 ? 20.031 -7.011 -26.709 1.00 72.69 108 GLN A N 1
ATOM 843 C CA . GLN A 1 108 ? 20.963 -7.590 -27.678 1.00 72.69 108 GLN A CA 1
ATOM 844 C C . GLN A 1 108 ? 21.903 -6.481 -28.147 1.00 72.69 108 GLN A C 1
ATOM 846 O O . GLN A 1 108 ? 21.444 -5.382 -28.446 1.00 72.69 108 GLN A O 1
ATOM 851 N N . ASP A 1 109 ? 23.212 -6.739 -28.124 1.00 72.12 109 ASP A N 1
ATOM 852 C CA . ASP A 1 109 ? 24.252 -5.829 -28.633 1.00 72.12 109 ASP A CA 1
ATOM 853 C C . ASP A 1 109 ? 24.129 -4.366 -28.156 1.00 72.12 109 ASP A C 1
ATOM 855 O O . ASP A 1 109 ? 24.318 -3.411 -28.903 1.00 72.12 109 ASP A O 1
ATOM 859 N N . GLY A 1 110 ? 23.775 -4.177 -26.878 1.00 71.38 110 GLY A N 1
ATOM 860 C CA . GLY A 1 110 ? 23.659 -2.852 -26.255 1.00 71.38 110 GLY A CA 1
ATOM 861 C C . GLY A 1 110 ? 22.393 -2.062 -26.629 1.00 71.38 110 GLY A C 1
ATOM 862 O O . GLY A 1 110 ? 22.228 -0.923 -26.181 1.00 71.38 110 GLY A O 1
ATOM 863 N N . VAL A 1 111 ? 21.468 -2.675 -27.372 1.00 78.94 111 VAL A N 1
ATOM 864 C CA . VAL A 1 111 ? 20.125 -2.155 -27.660 1.00 78.94 111 VAL A CA 1
ATOM 865 C C . VAL A 1 111 ? 19.113 -2.826 -26.734 1.00 78.94 111 VAL A C 1
ATOM 867 O O . VAL A 1 111 ? 19.057 -4.051 -26.636 1.00 78.94 111 VAL A O 1
ATOM 870 N N . ALA A 1 112 ? 18.298 -2.025 -26.050 1.00 80.25 112 ALA A N 1
ATOM 871 C CA . ALA A 1 112 ? 17.133 -2.503 -25.315 1.00 80.25 112 ALA A CA 1
ATOM 872 C C . ALA A 1 112 ? 15.885 -2.363 -26.196 1.00 80.25 112 ALA A C 1
ATOM 874 O O . ALA A 1 112 ? 15.562 -1.258 -26.628 1.00 80.25 112 ALA A O 1
ATOM 875 N N . THR A 1 113 ? 15.176 -3.465 -26.440 1.00 79.06 113 THR A N 1
ATOM 876 C CA . THR A 1 113 ? 13.977 -3.501 -27.293 1.00 79.06 113 THR A CA 1
ATOM 877 C C . THR A 1 113 ? 12.753 -3.863 -26.477 1.00 79.06 113 THR A C 1
ATOM 879 O O . THR A 1 113 ? 12.734 -4.938 -25.882 1.00 79.06 113 THR A O 1
ATOM 882 N N . HIS A 1 114 ? 11.724 -3.015 -26.478 1.00 81.31 114 HIS A N 1
ATOM 883 C CA . HIS A 1 114 ? 10.448 -3.332 -25.845 1.00 81.31 114 HIS A CA 1
ATOM 884 C C . HIS A 1 114 ? 9.634 -4.304 -26.709 1.00 81.31 114 HIS A C 1
ATOM 886 O O . HIS A 1 114 ? 9.288 -3.988 -27.845 1.00 81.31 114 HIS A O 1
ATOM 892 N N . ILE A 1 115 ? 9.303 -5.474 -26.164 1.00 75.06 115 ILE A N 1
ATOM 893 C CA . ILE A 1 115 ? 8.705 -6.610 -26.881 1.00 75.06 115 ILE A CA 1
ATOM 894 C C . ILE A 1 115 ? 7.306 -6.271 -27.425 1.00 75.06 115 ILE A C 1
ATOM 896 O O . ILE A 1 115 ? 6.953 -6.709 -28.514 1.00 75.06 115 ILE A O 1
ATOM 900 N N . GLU A 1 116 ? 6.512 -5.474 -26.704 1.00 73.62 116 GLU A N 1
ATOM 901 C CA . GLU A 1 116 ? 5.119 -5.188 -27.094 1.00 73.62 116 GLU A CA 1
ATOM 902 C C . GLU A 1 116 ? 4.991 -4.041 -28.103 1.00 73.62 116 GLU A C 1
ATOM 904 O O . GLU A 1 116 ? 4.089 -4.045 -28.934 1.00 73.62 116 GLU A O 1
ATOM 909 N N . THR A 1 117 ? 5.864 -3.034 -28.018 1.00 80.06 117 THR A N 1
ATOM 910 C CA . THR A 1 117 ? 5.759 -1.819 -28.850 1.00 80.06 117 THR A CA 1
ATOM 911 C C . THR A 1 117 ? 6.797 -1.768 -29.963 1.00 80.06 117 THR A C 1
ATOM 913 O O . THR A 1 117 ? 6.700 -0.907 -30.833 1.00 80.06 117 THR A O 1
ATOM 916 N N . GLY A 1 118 ? 7.814 -2.633 -29.922 1.00 77.44 118 GLY A N 1
ATOM 917 C CA . GLY A 1 118 ? 8.953 -2.596 -30.841 1.00 77.44 118 GLY A CA 1
ATOM 918 C C . GLY A 1 118 ? 9.853 -1.369 -30.668 1.00 77.44 118 GLY A C 1
ATOM 919 O O . GLY A 1 118 ? 10.736 -1.140 -31.488 1.00 77.44 118 GLY A O 1
ATOM 920 N N . LEU A 1 119 ? 9.641 -0.558 -29.626 1.00 78.88 119 LEU A N 1
ATOM 921 C CA . LEU A 1 119 ? 10.481 0.606 -29.360 1.00 78.88 119 LEU A CA 1
ATOM 922 C C . LEU A 1 119 ? 11.883 0.156 -28.942 1.00 78.88 119 LEU A C 1
ATOM 924 O O . LEU A 1 119 ? 12.031 -0.755 -28.126 1.00 78.88 119 LEU A O 1
ATOM 928 N N . MET A 1 120 ? 12.901 0.815 -29.491 1.00 82.25 120 MET A N 1
ATOM 929 C CA . MET A 1 120 ? 14.309 0.504 -29.255 1.00 82.25 120 MET A CA 1
ATOM 930 C C . MET A 1 120 ? 15.024 1.700 -28.631 1.00 82.25 120 MET A C 1
ATOM 932 O O . MET A 1 120 ? 14.833 2.839 -29.060 1.00 82.25 120 MET A O 1
ATOM 936 N N . TRP A 1 121 ? 15.890 1.431 -27.656 1.00 82.56 121 TRP A N 1
ATOM 937 C CA . TRP A 1 121 ? 16.762 2.425 -27.035 1.00 82.56 121 TRP A CA 1
ATOM 938 C C . TRP A 1 121 ? 18.201 1.923 -27.012 1.00 82.56 121 TRP A C 1
ATOM 940 O O . TRP A 1 121 ? 18.469 0.782 -26.628 1.00 82.56 121 TRP A O 1
ATOM 950 N N . LEU A 1 122 ? 19.137 2.797 -27.376 1.00 80.06 122 LEU A N 1
ATOM 951 C CA . LEU A 1 122 ? 20.561 2.560 -27.158 1.00 80.06 122 LEU A CA 1
ATOM 952 C C . LEU A 1 122 ? 20.888 2.761 -25.675 1.00 80.06 122 LEU A C 1
ATOM 954 O O . LEU A 1 122 ? 20.450 3.736 -25.063 1.00 80.06 122 LEU A O 1
ATOM 958 N N . ARG A 1 123 ? 21.684 1.857 -25.094 1.00 73.69 123 ARG A N 1
ATOM 959 C CA . ARG A 1 123 ? 22.199 2.003 -23.716 1.00 73.69 123 ARG A CA 1
ATOM 960 C C . ARG A 1 123 ? 23.469 2.852 -23.628 1.00 73.69 123 ARG A C 1
ATOM 962 O O . ARG A 1 123 ? 23.974 3.079 -22.532 1.00 73.69 123 ARG A O 1
ATOM 969 N N . PHE A 1 124 ? 23.976 3.291 -24.771 1.00 76.56 124 PHE A N 1
ATOM 970 C CA . PHE A 1 124 ? 25.207 4.046 -24.938 1.00 76.56 124 PHE A CA 1
ATOM 971 C C . PHE A 1 124 ? 24.989 5.169 -25.958 1.00 76.56 124 PHE A C 1
ATOM 973 O O . PHE A 1 124 ? 24.031 5.157 -26.732 1.00 76.56 124 PHE A O 1
ATOM 980 N N . SER A 1 125 ? 25.864 6.167 -25.938 1.00 77.81 125 SER A N 1
ATOM 981 C CA . SER A 1 125 ? 25.854 7.257 -26.911 1.00 77.81 125 SER A CA 1
ATOM 982 C C . SER A 1 125 ? 26.258 6.717 -28.276 1.00 77.81 125 SER A C 1
ATOM 984 O O . SER A 1 125 ? 27.151 5.878 -28.383 1.00 77.81 125 SER A O 1
ATOM 986 N N . HIS A 1 126 ? 25.613 7.210 -29.328 1.00 70.00 126 HIS A N 1
ATOM 987 C CA . HIS A 1 126 ? 25.907 6.801 -30.696 1.00 70.00 126 HIS A CA 1
ATOM 988 C C . HIS A 1 126 ? 27.415 6.919 -31.003 1.00 70.00 126 HIS A C 1
ATOM 990 O O . HIS A 1 126 ?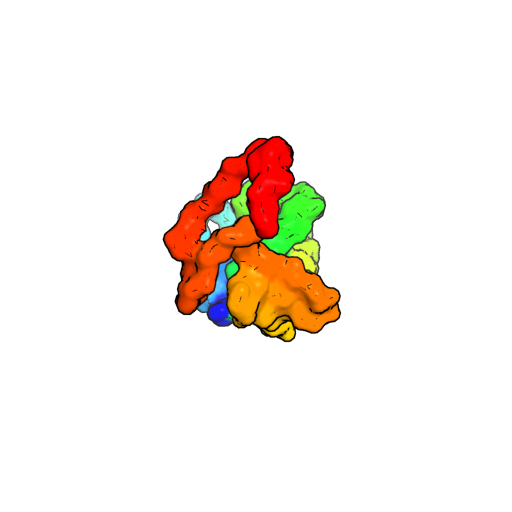 28.015 7.964 -30.756 1.00 70.00 126 HIS A O 1
ATOM 996 N N . GLY A 1 127 ? 28.022 5.833 -31.496 1.00 70.69 127 GLY A N 1
ATOM 997 C CA . GLY A 1 127 ? 29.455 5.756 -31.806 1.00 70.69 127 GLY A CA 1
ATOM 998 C C . GLY A 1 127 ? 30.373 5.291 -30.664 1.00 70.69 127 GLY A C 1
ATOM 999 O O . GLY A 1 127 ? 31.575 5.179 -30.892 1.00 70.69 127 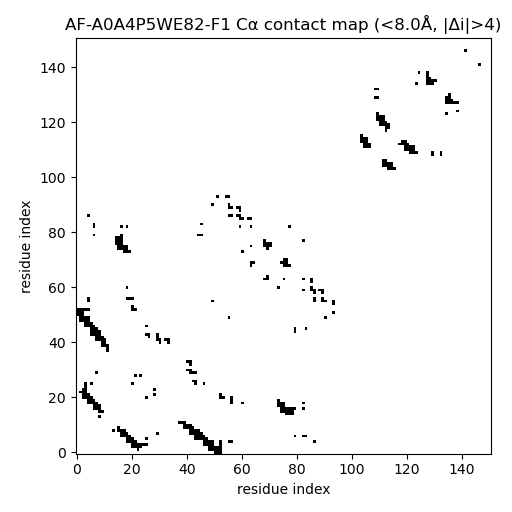GLY A O 1
ATOM 1000 N N . GLN A 1 128 ? 29.862 4.997 -29.459 1.00 78.25 128 GLN A N 1
ATOM 1001 C CA . GLN A 1 128 ? 30.694 4.381 -28.413 1.00 78.25 128 GLN A CA 1
ATOM 1002 C C . GLN A 1 128 ? 30.922 2.880 -28.688 1.00 78.25 128 GLN A C 1
ATOM 1004 O O . GLN A 1 128 ? 29.971 2.178 -29.041 1.00 78.25 128 GLN A O 1
ATOM 1009 N N . PRO A 1 129 ? 32.150 2.364 -28.489 1.00 76.56 129 PRO A N 1
ATOM 1010 C CA . PRO A 1 129 ? 32.436 0.938 -28.600 1.00 76.56 129 PRO A CA 1
ATOM 1011 C C . PRO A 1 129 ? 31.743 0.137 -27.487 1.00 76.56 129 PRO A C 1
ATOM 1013 O O . PRO A 1 129 ? 31.839 0.473 -26.301 1.00 76.56 129 PRO A O 1
ATOM 1016 N N . TRP A 1 130 ? 31.059 -0.937 -27.889 1.00 73.88 130 TRP A N 1
ATOM 1017 C CA . TRP A 1 130 ? 30.364 -1.882 -27.016 1.00 73.88 130 TRP A CA 1
ATOM 1018 C C . TRP A 1 130 ? 30.944 -3.285 -27.196 1.00 73.88 130 TRP A C 1
ATOM 1020 O O . TRP A 1 130 ? 30.924 -3.823 -28.302 1.00 73.88 130 TRP A O 1
ATOM 1030 N N . GLU A 1 131 ? 31.413 -3.900 -26.111 1.00 75.75 131 GLU A N 1
ATOM 1031 C CA . GLU A 1 131 ? 31.938 -5.268 -26.131 1.00 75.75 131 GLU A CA 1
ATOM 1032 C C . GLU A 1 131 ? 31.559 -6.003 -24.840 1.00 75.75 131 GLU A C 1
ATOM 1034 O O . GLU A 1 131 ? 31.633 -5.454 -23.740 1.00 75.75 131 GLU A O 1
ATOM 1039 N N . ASN A 1 132 ? 31.108 -7.255 -24.972 1.00 70.44 132 ASN A N 1
ATOM 1040 C CA . ASN A 1 132 ? 30.799 -8.162 -23.857 1.00 70.44 132 ASN A CA 1
ATOM 1041 C C . ASN A 1 132 ? 29.908 -7.570 -22.745 1.00 70.44 132 ASN A C 1
ATOM 1043 O O . ASN A 1 132 ? 30.058 -7.899 -21.569 1.00 70.44 132 ASN A O 1
ATOM 1047 N N . GLY A 1 133 ? 28.955 -6.707 -23.109 1.00 70.12 133 GLY A N 1
ATOM 1048 C CA . GLY A 1 133 ? 27.985 -6.149 -22.164 1.00 70.12 133 GLY A CA 1
ATOM 1049 C C . GLY A 1 133 ? 28.413 -4.851 -21.474 1.00 70.12 133 GLY A C 1
ATOM 1050 O O . GLY A 1 133 ? 27.649 -4.351 -20.648 1.00 70.12 133 GLY A O 1
ATOM 1051 N N . ASN A 1 134 ? 29.585 -4.301 -21.812 1.00 73.00 134 ASN A N 1
ATOM 1052 C CA . ASN A 1 134 ? 30.106 -3.058 -21.248 1.00 73.00 134 ASN A CA 1
ATOM 1053 C C . ASN A 1 134 ? 30.440 -2.032 -22.342 1.00 73.00 134 ASN A C 1
ATOM 1055 O O . ASN A 1 134 ? 30.826 -2.378 -23.459 1.00 73.00 134 ASN A O 1
ATOM 1059 N N . VAL A 1 135 ? 30.317 -0.751 -21.986 1.00 78.88 135 VAL A N 1
ATOM 1060 C CA . VAL A 1 135 ? 30.815 0.370 -22.794 1.00 78.88 135 VAL A CA 1
ATOM 1061 C C . VAL A 1 135 ? 32.311 0.519 -22.517 1.00 78.88 135 VAL A C 1
ATOM 1063 O O . VAL A 1 135 ? 32.698 0.598 -21.352 1.00 78.88 135 VAL A O 1
ATOM 1066 N N . ILE A 1 136 ? 33.145 0.531 -23.559 1.00 79.75 136 ILE A N 1
ATOM 1067 C CA . ILE A 1 136 ? 34.612 0.533 -23.398 1.00 79.75 136 ILE A CA 1
ATOM 1068 C C . ILE A 1 136 ? 35.176 1.952 -23.212 1.00 79.75 136 ILE A C 1
ATOM 1070 O O . ILE A 1 136 ? 36.152 2.132 -22.489 1.00 79.75 136 ILE A O 1
ATOM 1074 N N . GLU A 1 137 ? 34.569 2.968 -23.834 1.00 78.44 137 GLU A N 1
ATOM 1075 C CA . GLU A 1 137 ? 35.053 4.359 -23.795 1.00 78.44 137 GLU A CA 1
ATOM 1076 C C . GLU A 1 137 ? 33.976 5.340 -23.329 1.00 78.44 137 GLU A C 1
ATOM 1078 O O . GLU A 1 137 ? 32.791 5.123 -23.568 1.00 78.44 137 GLU A O 1
ATOM 1083 N N . ASP A 1 138 ? 34.386 6.466 -22.739 1.00 79.00 138 ASP A N 1
ATOM 1084 C CA . ASP A 1 138 ? 33.486 7.564 -22.379 1.00 79.00 138 ASP A CA 1
ATOM 1085 C C . ASP A 1 138 ? 32.899 8.279 -23.606 1.00 79.00 138 ASP A C 1
ATOM 1087 O O . ASP A 1 138 ? 33.482 8.326 -24.693 1.00 79.00 138 ASP A O 1
ATOM 1091 N N . ALA A 1 139 ? 31.722 8.878 -23.425 1.00 79.00 139 ALA A N 1
ATOM 1092 C CA . ALA A 1 139 ? 31.033 9.591 -24.491 1.00 79.00 139 ALA A CA 1
ATOM 1093 C C . ALA A 1 139 ? 31.779 10.884 -24.854 1.00 79.00 139 ALA A C 1
ATOM 1095 O O . ALA A 1 139 ? 32.029 11.740 -24.001 1.00 79.00 139 ALA A O 1
ATOM 1096 N N . LYS A 1 140 ? 32.084 11.058 -26.142 1.00 79.12 140 LYS A N 1
ATOM 1097 C CA . LYS A 1 140 ? 32.681 12.289 -26.674 1.00 79.12 140 LYS A CA 1
ATOM 1098 C C . LYS A 1 140 ? 31.576 13.297 -26.982 1.00 79.12 140 LYS A C 1
ATOM 1100 O O . LYS A 1 140 ? 30.544 12.948 -27.551 1.00 79.12 140 LYS A O 1
ATOM 1105 N N . LYS A 1 141 ? 31.785 14.555 -26.593 1.00 80.69 141 LYS A N 1
ATOM 1106 C CA . LYS A 1 141 ? 30.902 15.667 -26.962 1.00 80.69 141 LYS A CA 1
ATOM 1107 C C . LYS A 1 141 ? 31.423 16.302 -28.242 1.00 80.69 141 LYS A C 1
ATOM 1109 O O . LYS A 1 141 ? 32.621 16.537 -28.347 1.00 80.69 141 LYS A O 1
ATOM 1114 N N . PHE A 1 142 ? 30.513 16.616 -29.153 1.00 79.81 142 PHE A N 1
ATOM 1115 C CA . PHE A 1 142 ? 30.811 17.313 -30.396 1.00 79.81 142 PHE A CA 1
ATOM 1116 C C . PHE A 1 142 ? 29.945 18.564 -30.505 1.00 79.81 142 PHE A C 1
ATOM 1118 O O . PHE A 1 142 ? 28.781 18.558 -30.094 1.00 79.81 142 PHE A O 1
ATOM 1125 N N . ASN A 1 143 ? 30.506 19.632 -31.066 1.00 86.88 143 ASN A N 1
ATOM 1126 C CA . ASN A 1 143 ? 29.703 20.719 -31.618 1.00 86.88 143 ASN A CA 1
ATOM 1127 C C . ASN A 1 143 ? 29.204 20.353 -33.031 1.00 86.88 143 ASN A C 1
ATOM 1129 O O . ASN A 1 143 ? 29.563 19.317 -33.591 1.00 86.88 143 ASN A O 1
ATOM 1133 N N . TRP A 1 144 ? 28.337 21.192 -33.601 1.00 78.19 144 TRP A N 1
ATOM 1134 C CA . TRP A 1 144 ? 27.684 20.898 -34.880 1.00 78.19 144 TRP A CA 1
ATOM 1135 C C . TRP A 1 144 ? 28.683 20.752 -36.043 1.00 78.19 144 TRP A C 1
ATOM 1137 O O . TRP A 1 144 ? 28.547 19.843 -36.861 1.00 78.19 144 TRP A O 1
ATOM 1147 N N . ASP A 1 145 ? 29.728 21.583 -36.067 1.00 86.12 145 ASP A N 1
ATOM 1148 C CA . ASP A 1 145 ? 30.767 21.558 -37.104 1.00 86.12 145 ASP A CA 1
ATOM 1149 C C . ASP A 1 145 ? 31.687 20.334 -37.001 1.00 86.12 145 ASP A C 1
ATOM 1151 O O . ASP A 1 145 ? 32.237 19.875 -38.003 1.00 86.12 145 ASP A O 1
ATOM 1155 N N . GLU A 1 146 ? 31.892 19.811 -35.794 1.00 83.44 146 GLU A N 1
ATOM 1156 C CA . GLU A 1 146 ? 32.667 18.593 -35.559 1.00 83.44 146 GLU A CA 1
ATOM 1157 C C . GLU A 1 146 ? 31.850 17.335 -35.865 1.00 83.44 146 GLU A C 1
ATOM 1159 O O . GLU A 1 146 ? 32.383 16.401 -36.459 1.00 83.44 146 GLU A O 1
ATOM 1164 N N . ALA A 1 147 ? 30.558 17.322 -35.522 1.00 78.31 147 ALA A N 1
ATOM 1165 C CA . ALA A 1 147 ? 29.671 16.186 -35.767 1.00 78.31 147 ALA A CA 1
ATOM 1166 C C . ALA A 1 147 ? 29.517 15.882 -37.267 1.00 78.31 147 ALA A C 1
ATOM 1168 O O . ALA A 1 147 ? 29.527 14.720 -37.658 1.00 78.31 147 ALA A O 1
ATOM 1169 N N . MET A 1 148 ? 29.461 16.916 -38.114 1.00 80.94 148 MET A N 1
ATOM 1170 C CA . MET A 1 148 ? 29.378 16.772 -39.576 1.00 80.94 148 MET A CA 1
ATOM 1171 C C . MET A 1 148 ? 30.646 16.192 -40.228 1.00 80.94 148 MET A C 1
ATOM 1173 O O . MET A 1 148 ? 30.628 15.863 -41.411 1.00 80.94 148 MET A O 1
ATOM 1177 N N . LYS A 1 149 ? 31.760 16.101 -39.488 1.00 81.94 149 LYS A N 1
ATOM 1178 C CA . LYS A 1 149 ? 33.038 15.548 -39.973 1.00 81.94 149 LYS A CA 1
ATOM 1179 C C . LYS A 1 149 ? 33.247 14.089 -39.571 1.00 81.94 149 LYS A C 1
ATOM 1181 O O . LYS A 1 149 ? 34.222 13.485 -40.015 1.00 81.94 149 LYS A O 1
ATOM 1186 N N . VAL A 1 150 ? 32.386 13.547 -38.709 1.00 73.62 150 VAL A N 1
ATOM 1187 C CA . VAL A 1 150 ? 32.412 12.130 -38.341 1.00 73.62 150 VAL A CA 1
ATOM 1188 C C . VAL A 1 150 ? 31.816 11.336 -39.516 1.00 73.62 150 VAL A C 1
ATOM 1190 O O . VAL A 1 150 ? 30.736 11.709 -39.973 1.00 73.62 150 VAL A O 1
ATOM 1193 N N . PRO A 1 151 ? 32.536 10.333 -40.057 1.00 62.19 151 PRO A N 1
ATOM 1194 C CA . PRO A 1 151 ? 32.122 9.585 -41.247 1.00 62.19 151 PRO A CA 1
ATOM 1195 C C . PRO A 1 151 ? 30.855 8.750 -41.044 1.00 62.19 151 PRO A C 1
ATOM 1197 O O . PRO A 1 151 ? 30.593 8.327 -39.894 1.00 62.19 151 PRO A O 1
#

pLDDT: mean 84.46, std 10.68, range [52.69, 96.62]